Protein AF-A0A2D9DKB9-F1 (afdb_monomer_lite)

Radius of gyration: 15.21 Å; chains: 1; bounding box: 38×38×39 Å

Sequence (117 aa):
KASTMKSGIEYMTFLADWYTENSKNGIGFFQIGGGIAGDFPICVVPMLYQDLERTDTPFWSYFCQISDSTTSYGSYSGAVPNEKITWGKLDINTPKHIIESDATIVAPLIFAYLLDM

Secondary structure (DSSP, 8-state):
---SS--HHHHHHHHHHHHHHHGGG--EEEEES-THHHHHHHTHHHIIIIIS--TTPPPBSEEEEEE---S-SS-GGG--HHHHHHTTSB-TTS-EEEEES-HHHHHHHHHHHHTT-

Foldseek 3Di:
DDDPDDDLVRVLVVLLVVQVVPCPVAAADEEEEFDCSRVSSLCSQLCVCPVVVVVVRDAHQAEEYEYLDDPDDPDRRHDDVVVCCVSRNDPPPRHYYYHNDHCVPVVVVVCCVVVVD

pLDDT: mean 89.11, std 11.49, range [51.06, 97.94]

Structure (mmCIF, N/CA/C/O backbone):
data_AF-A0A2D9DKB9-F1
#
_entry.id   AF-A0A2D9DKB9-F1
#
loop_
_atom_site.group_PDB
_atom_site.id
_atom_site.type_symbol
_atom_site.label_atom_id
_atom_site.label_alt_id
_atom_site.label_comp_id
_atom_site.label_asym_id
_atom_site.label_entity_id
_atom_site.label_seq_id
_atom_site.pdbx_PDB_ins_code
_atom_site.Cartn_x
_atom_site.Cartn_y
_atom_site.Cartn_z
_atom_site.occupancy
_atom_site.B_iso_or_equiv
_atom_site.auth_seq_id
_atom_site.auth_comp_id
_atom_site.auth_asym_id
_atom_site.auth_atom_id
_atom_site.pdbx_PDB_model_num
ATOM 1 N N . LYS A 1 1 ? -19.494 23.524 -2.223 1.00 65.75 1 LYS A N 1
ATOM 2 C CA . LYS A 1 1 ? -19.376 23.796 -3.680 1.00 65.75 1 LYS A CA 1
ATOM 3 C C . LYS A 1 1 ? -19.115 22.452 -4.343 1.00 65.75 1 LYS A C 1
ATOM 5 O O . LYS A 1 1 ? -18.218 21.774 -3.869 1.00 65.75 1 LYS A O 1
ATOM 10 N N . ALA A 1 2 ? -19.910 22.024 -5.324 1.00 77.94 2 ALA A N 1
ATOM 11 C CA . ALA A 1 2 ? -19.635 20.758 -6.008 1.00 77.94 2 ALA A CA 1
ATOM 12 C C . ALA A 1 2 ? -18.273 20.850 -6.725 1.00 77.94 2 ALA A C 1
ATOM 14 O O . ALA A 1 2 ? -18.012 21.847 -7.402 1.00 77.94 2 ALA A O 1
ATOM 15 N N . SER A 1 3 ? -17.410 19.856 -6.518 1.00 86.31 3 SER A N 1
ATOM 16 C CA . SER A 1 3 ? -16.083 19.729 -7.133 1.00 86.31 3 SER A CA 1
ATOM 17 C C . SER A 1 3 ? -16.022 18.413 -7.901 1.00 86.31 3 SER A C 1
ATOM 19 O O . SER A 1 3 ? -16.585 17.415 -7.457 1.00 86.31 3 SER A O 1
ATOM 21 N N . THR A 1 4 ? -15.345 18.402 -9.048 1.00 92.06 4 THR A N 1
ATOM 22 C CA . THR A 1 4 ? -15.110 17.182 -9.836 1.00 92.06 4 THR A CA 1
ATOM 23 C C . THR A 1 4 ? -14.032 16.290 -9.227 1.00 92.06 4 THR A C 1
ATOM 25 O O . THR A 1 4 ? -14.003 15.097 -9.514 1.00 92.06 4 THR A O 1
ATOM 28 N N . MET A 1 5 ? -13.168 16.845 -8.369 1.00 90.19 5 MET A N 1
ATOM 29 C CA . MET A 1 5 ? -12.163 16.096 -7.615 1.00 90.19 5 MET A CA 1
ATOM 30 C C . MET A 1 5 ? -12.421 16.205 -6.116 1.00 90.19 5 MET A C 1
ATOM 32 O O . MET A 1 5 ? -12.712 17.296 -5.613 1.00 90.19 5 MET A O 1
ATOM 36 N N . LYS A 1 6 ? -12.278 15.076 -5.413 1.00 89.12 6 LYS A N 1
ATOM 37 C CA . LYS A 1 6 ? -12.282 15.042 -3.949 1.00 89.12 6 LYS A CA 1
ATOM 38 C C . LYS A 1 6 ? -11.101 15.856 -3.425 1.00 89.12 6 LYS A C 1
ATOM 40 O O . LYS A 1 6 ? -9.985 15.740 -3.930 1.00 89.12 6 LYS A O 1
ATOM 45 N N . SER A 1 7 ? -11.346 16.667 -2.408 1.00 92.69 7 SER A N 1
ATOM 46 C CA . SER A 1 7 ? -10.292 17.248 -1.581 1.00 92.69 7 SER A CA 1
ATOM 47 C C . SER A 1 7 ? -9.539 16.155 -0.815 1.00 92.69 7 SER A C 1
ATOM 49 O O . SER A 1 7 ? -10.021 15.030 -0.681 1.00 92.69 7 SER A O 1
ATOM 51 N N . GLY A 1 8 ? -8.367 16.490 -0.266 1.00 91.50 8 GLY A N 1
ATOM 52 C CA . GLY A 1 8 ? -7.582 15.539 0.527 1.00 91.50 8 GLY A CA 1
ATOM 53 C C . GLY A 1 8 ? -8.379 14.947 1.693 1.00 91.50 8 GLY A C 1
ATOM 54 O O . GLY A 1 8 ? -8.353 13.741 1.897 1.00 91.50 8 GLY A O 1
ATOM 55 N N . ILE A 1 9 ? -9.165 15.766 2.398 1.00 92.94 9 ILE A N 1
ATOM 56 C CA . ILE A 1 9 ? -10.000 15.297 3.515 1.00 92.94 9 ILE A CA 1
ATOM 57 C C . ILE A 1 9 ? -11.073 14.331 3.010 1.00 92.94 9 ILE A C 1
ATOM 59 O O . ILE A 1 9 ? -11.176 13.222 3.518 1.00 92.94 9 ILE A O 1
ATOM 63 N N . GLU A 1 10 ? -11.821 14.709 1.970 1.00 94.50 10 GLU A N 1
ATOM 64 C CA . GLU A 1 10 ? -12.861 13.842 1.396 1.00 94.50 10 GLU A CA 1
ATOM 65 C C . GLU A 1 10 ? -12.292 12.511 0.892 1.00 94.50 10 GLU A C 1
ATOM 67 O O . GLU A 1 10 ? -12.960 11.482 0.980 1.00 94.50 10 GLU A O 1
ATOM 72 N N . TYR A 1 11 ? -11.072 12.525 0.352 1.00 94.06 11 TYR A N 1
ATOM 73 C CA . TYR A 1 11 ? -10.405 11.317 -0.114 1.00 94.06 11 TYR A CA 1
ATOM 74 C C . TYR A 1 11 ? -9.916 10.444 1.046 1.00 94.06 11 TYR A C 1
ATOM 76 O O . TYR A 1 11 ? -10.134 9.237 1.017 1.00 94.06 11 TYR A O 1
ATOM 84 N N . MET A 1 12 ? -9.330 11.038 2.091 1.00 95.50 12 MET A N 1
ATOM 85 C CA . MET A 1 12 ? -8.899 10.306 3.286 1.00 95.50 12 MET A CA 1
ATOM 86 C C . MET A 1 12 ? -10.084 9.675 4.019 1.00 95.50 12 MET A C 1
ATOM 88 O O . MET A 1 12 ? -10.024 8.498 4.353 1.00 95.50 12 MET A O 1
ATOM 92 N N . THR A 1 13 ? -11.178 10.419 4.222 1.00 96.12 13 THR A N 1
ATOM 93 C CA . THR A 1 13 ? -12.401 9.880 4.836 1.00 96.12 13 THR A CA 1
ATOM 94 C C . THR A 1 13 ? -12.943 8.708 4.024 1.00 96.12 13 THR A C 1
ATOM 96 O O . THR A 1 13 ? -13.182 7.641 4.578 1.00 96.12 13 THR A O 1
ATOM 99 N N . PHE A 1 14 ? -13.038 8.864 2.700 1.00 96.31 14 PHE A N 1
ATOM 100 C CA . PHE A 1 14 ? -13.470 7.784 1.816 1.00 96.31 14 PHE A CA 1
ATOM 101 C C . PHE A 1 14 ? -12.590 6.530 1.941 1.00 96.31 14 PHE A C 1
ATOM 103 O O . PHE A 1 14 ? -13.112 5.423 2.045 1.00 96.31 14 PHE A O 1
ATOM 110 N N . LEU A 1 15 ? -11.265 6.691 1.936 1.00 96.88 15 LEU A N 1
ATOM 111 C CA . LEU A 1 15 ? -10.341 5.563 2.052 1.00 96.88 15 LEU A CA 1
ATOM 112 C C . LEU A 1 15 ? -10.403 4.900 3.433 1.00 96.88 15 LEU A C 1
ATOM 114 O O . LEU A 1 15 ? -10.301 3.680 3.514 1.00 96.88 15 LEU A O 1
ATOM 118 N N . ALA A 1 16 ? -10.577 5.680 4.500 1.00 97.44 16 ALA A N 1
ATOM 119 C CA . ALA A 1 16 ? -10.697 5.177 5.864 1.00 97.44 16 ALA A CA 1
ATOM 120 C C . ALA A 1 16 ? -11.957 4.323 6.054 1.00 97.44 16 ALA A C 1
ATOM 122 O O . ALA A 1 16 ? -11.876 3.223 6.611 1.00 97.44 16 ALA A O 1
ATOM 123 N N . ASP A 1 17 ? -13.095 4.793 5.541 1.00 97.81 17 ASP A N 1
ATOM 124 C CA . ASP A 1 17 ? -14.355 4.046 5.561 1.00 97.81 17 ASP A CA 1
ATOM 125 C C . ASP A 1 17 ? -14.226 2.768 4.723 1.00 97.81 17 ASP A C 1
ATOM 127 O O . ASP A 1 17 ? -14.456 1.664 5.224 1.00 97.81 17 ASP A O 1
ATOM 131 N N . TRP A 1 18 ? -13.731 2.895 3.486 1.00 97.69 18 TRP A N 1
ATOM 132 C CA . TRP A 1 18 ? -13.516 1.755 2.597 1.00 97.69 18 TRP A CA 1
ATOM 133 C C . TRP A 1 18 ? -12.594 0.703 3.225 1.00 97.69 18 TRP A C 1
ATOM 135 O O . TRP A 1 18 ? -12.905 -0.489 3.203 1.00 97.69 18 TRP A O 1
ATOM 145 N N . TYR A 1 19 ? -11.479 1.117 3.827 1.00 97.94 19 TYR A N 1
ATOM 146 C CA . TYR A 1 19 ? -10.547 0.186 4.455 1.00 97.94 19 TYR A CA 1
ATOM 147 C C . TYR A 1 19 ? -11.180 -0.528 5.655 1.00 97.94 19 TYR A C 1
ATOM 149 O O . TYR A 1 19 ? -11.061 -1.748 5.779 1.00 97.94 19 TYR A O 1
ATOM 157 N N . THR A 1 20 ? -11.903 0.203 6.508 1.00 96.88 20 THR A N 1
ATOM 158 C CA . THR A 1 20 ? -12.595 -0.363 7.680 1.00 96.88 20 THR A CA 1
ATOM 159 C C . THR A 1 20 ? -13.612 -1.434 7.267 1.00 96.88 20 THR A C 1
ATOM 161 O O . THR A 1 20 ? -13.712 -2.485 7.901 1.00 96.88 20 THR A O 1
ATOM 164 N N . GLU A 1 21 ? -14.339 -1.208 6.174 1.00 97.44 21 GLU A N 1
ATOM 165 C CA . GLU A 1 21 ? -15.371 -2.131 5.690 1.00 97.44 21 GLU A CA 1
ATOM 166 C C . GLU A 1 21 ? -14.801 -3.389 5.017 1.00 97.44 21 GLU A C 1
ATOM 168 O O . GLU A 1 21 ? -15.406 -4.461 5.102 1.00 97.44 21 GLU A O 1
ATOM 173 N N . ASN A 1 22 ? -13.637 -3.282 4.368 1.00 97.44 22 ASN A N 1
ATOM 174 C CA . ASN A 1 22 ? -13.123 -4.325 3.472 1.00 97.44 22 ASN A CA 1
ATOM 175 C C . ASN A 1 22 ? -11.930 -5.115 4.039 1.00 97.44 22 ASN A C 1
ATOM 177 O O . ASN A 1 22 ? -11.609 -6.190 3.533 1.00 97.44 22 ASN A O 1
ATOM 181 N N . SER A 1 23 ? -11.269 -4.629 5.091 1.00 96.50 23 SER A N 1
ATOM 182 C CA . SER A 1 23 ? -9.980 -5.176 5.549 1.00 96.50 23 SER A CA 1
ATOM 183 C C . SER A 1 23 ? -10.046 -6.472 6.364 1.00 96.50 23 SER A C 1
ATOM 185 O O . SER A 1 23 ? -9.004 -7.056 6.659 1.00 96.50 23 SER A O 1
ATOM 187 N N . LYS A 1 24 ? -11.243 -6.988 6.674 1.00 92.38 24 LYS A N 1
ATOM 188 C CA . LYS A 1 24 ? -11.425 -8.190 7.515 1.00 92.38 24 LYS A CA 1
ATOM 189 C C . LYS A 1 24 ? -10.699 -9.439 7.006 1.00 92.38 24 LYS A C 1
ATOM 191 O O . LYS A 1 24 ? -10.230 -10.230 7.815 1.00 92.38 24 LYS A O 1
ATOM 196 N N . ASN A 1 25 ? -10.606 -9.612 5.687 1.00 93.69 25 ASN A N 1
ATOM 197 C CA . ASN A 1 25 ? -9.915 -10.750 5.064 1.00 93.69 25 ASN A CA 1
ATOM 198 C C . ASN A 1 25 ? -8.474 -10.416 4.641 1.00 93.69 25 ASN A C 1
ATOM 200 O O . ASN A 1 25 ? -7.848 -11.188 3.918 1.00 93.69 25 ASN A O 1
ATOM 204 N N . GLY A 1 26 ? -7.959 -9.269 5.084 1.00 94.06 26 GLY A N 1
ATOM 205 C CA . GLY A 1 26 ? -6.689 -8.718 4.647 1.00 94.06 26 GLY A CA 1
ATOM 206 C C . GLY A 1 26 ? -6.780 -8.003 3.300 1.00 94.06 26 GLY A C 1
ATOM 207 O O . GLY A 1 26 ? -7.516 -8.402 2.398 1.00 94.06 26 GLY A O 1
ATOM 208 N N . ILE A 1 27 ? -6.016 -6.920 3.161 1.00 97.06 27 ILE A N 1
ATOM 209 C CA . ILE A 1 27 ? -5.890 -6.162 1.910 1.00 97.06 27 ILE A CA 1
ATOM 210 C C . ILE A 1 27 ? -4.409 -5.977 1.600 1.00 97.06 27 ILE A C 1
ATOM 212 O O . ILE A 1 27 ? -3.631 -5.548 2.454 1.00 97.06 27 ILE A O 1
ATOM 216 N N . GLY A 1 28 ? -4.030 -6.283 0.359 1.00 96.00 28 GLY A N 1
ATOM 217 C CA . GLY A 1 28 ? -2.702 -6.003 -0.170 1.00 96.00 28 GLY A CA 1
ATOM 218 C C . GLY A 1 28 ? -2.590 -4.601 -0.760 1.00 96.00 28 GLY A C 1
ATOM 219 O O . GLY A 1 28 ? -3.503 -4.124 -1.430 1.00 96.00 28 GLY A O 1
ATOM 220 N N . PHE A 1 29 ? -1.447 -3.958 -0.540 1.00 96.19 29 PHE A N 1
ATOM 221 C CA . PHE A 1 29 ? -1.108 -2.660 -1.105 1.00 96.19 29 PHE A CA 1
ATOM 222 C C . PHE A 1 29 ? -0.103 -2.838 -2.251 1.00 96.19 29 PHE A C 1
ATOM 224 O O . PHE A 1 29 ? 1.080 -3.099 -2.019 1.00 96.19 29 PHE A O 1
ATOM 231 N N . PHE A 1 30 ? -0.577 -2.724 -3.492 1.00 95.69 30 PHE A N 1
ATOM 232 C CA . PHE A 1 30 ? 0.252 -2.815 -4.696 1.00 95.69 30 PHE A CA 1
ATOM 233 C C . PHE A 1 30 ? 0.471 -1.419 -5.286 1.00 95.69 30 PHE A C 1
ATOM 235 O O . PHE A 1 30 ? -0.434 -0.818 -5.864 1.00 95.69 30 PHE A O 1
ATOM 242 N N . GLN A 1 31 ? 1.675 -0.891 -5.107 1.00 94.19 31 GLN A N 1
ATOM 243 C CA . GLN A 1 31 ? 2.061 0.460 -5.474 1.00 94.19 31 GLN A CA 1
ATOM 244 C C . GLN A 1 31 ? 2.826 0.472 -6.800 1.00 94.19 31 GLN A C 1
ATOM 246 O O . GLN A 1 31 ? 3.822 -0.230 -6.969 1.00 94.19 31 GLN A O 1
ATOM 251 N N . ILE A 1 32 ? 2.395 1.329 -7.722 1.00 94.50 32 ILE A N 1
ATOM 252 C CA . ILE A 1 32 ? 3.082 1.574 -8.991 1.00 94.50 32 ILE A CA 1
ATOM 253 C C . ILE A 1 32 ? 3.631 2.998 -8.956 1.00 94.50 32 ILE A C 1
ATOM 255 O O . ILE A 1 32 ? 2.868 3.962 -8.921 1.00 94.50 32 ILE A O 1
ATOM 259 N N . GLY A 1 33 ? 4.953 3.123 -8.938 1.00 90.12 33 GLY A N 1
ATOM 260 C CA . GLY A 1 33 ? 5.663 4.378 -8.730 1.00 90.12 33 GLY A CA 1
ATOM 261 C C . GLY A 1 33 ? 5.772 4.776 -7.255 1.00 90.12 33 GLY A C 1
ATOM 262 O O . GLY A 1 33 ? 5.704 3.953 -6.339 1.00 90.12 33 GLY A O 1
ATOM 263 N N . GLY A 1 34 ? 5.966 6.073 -7.022 1.00 85.69 34 GLY A N 1
ATOM 264 C CA . GLY A 1 34 ? 6.150 6.684 -5.705 1.00 85.69 34 GLY A CA 1
ATOM 265 C C . GLY A 1 34 ? 5.188 7.842 -5.435 1.00 85.69 34 GLY A C 1
ATOM 266 O O . GLY A 1 34 ? 4.121 7.964 -6.038 1.00 85.69 34 GLY A O 1
ATOM 267 N N . GLY A 1 35 ? 5.606 8.729 -4.536 1.00 87.94 35 GLY A N 1
ATOM 268 C CA . GLY A 1 35 ? 4.925 9.984 -4.239 1.00 87.94 35 GLY A CA 1
ATOM 269 C C . GLY A 1 35 ? 3.554 9.831 -3.579 1.00 87.94 35 GLY A C 1
ATOM 270 O O . GLY A 1 35 ? 3.212 8.804 -2.990 1.00 87.94 35 GLY A O 1
ATOM 271 N N . ILE A 1 36 ? 2.745 10.888 -3.704 1.00 90.12 36 ILE A N 1
ATOM 272 C CA . ILE A 1 36 ? 1.463 11.024 -2.998 1.00 90.12 36 ILE A CA 1
ATOM 273 C C . ILE A 1 36 ? 0.476 9.894 -3.321 1.00 90.12 36 ILE A C 1
ATOM 275 O O . ILE A 1 36 ? -0.349 9.546 -2.483 1.00 90.12 36 ILE A O 1
ATOM 279 N N . ALA A 1 37 ? 0.582 9.288 -4.508 1.00 89.06 37 ALA A N 1
ATOM 280 C CA . ALA A 1 37 ? -0.275 8.184 -4.927 1.00 89.06 37 ALA A CA 1
ATOM 281 C C . ALA A 1 37 ? -0.071 6.916 -4.078 1.00 89.06 37 ALA A C 1
ATOM 283 O O . ALA A 1 37 ? -1.027 6.175 -3.871 1.00 89.06 37 ALA A O 1
ATOM 284 N N . GLY A 1 38 ? 1.143 6.683 -3.567 1.00 89.81 38 GLY A N 1
ATOM 285 C CA . GLY A 1 38 ? 1.435 5.598 -2.629 1.00 89.81 38 GLY A CA 1
ATOM 286 C C . GLY A 1 38 ? 1.332 6.039 -1.171 1.00 89.81 38 GLY A C 1
ATOM 287 O O . GLY A 1 38 ? 0.675 5.383 -0.363 1.00 89.81 38 GLY A O 1
ATOM 288 N N . ASP A 1 39 ? 1.943 7.178 -0.840 1.00 88.69 39 ASP A N 1
ATOM 289 C CA . ASP A 1 39 ? 2.090 7.620 0.550 1.00 88.69 39 ASP A CA 1
ATOM 290 C C . ASP A 1 39 ? 0.771 8.032 1.198 1.00 88.69 39 ASP A C 1
ATOM 292 O O . ASP A 1 39 ? 0.546 7.744 2.372 1.00 88.69 39 ASP A O 1
ATOM 296 N N . PHE A 1 40 ? -0.115 8.691 0.453 1.00 93.19 40 PHE A N 1
ATOM 297 C CA . PHE A 1 40 ? -1.382 9.154 1.004 1.00 93.19 40 PHE A CA 1
ATOM 298 C C . PHE A 1 40 ? -2.297 7.992 1.426 1.00 93.19 40 PHE A C 1
ATOM 300 O O . PHE A 1 40 ? -2.680 7.943 2.596 1.00 93.19 40 PHE A O 1
ATOM 307 N N . PRO A 1 41 ? -2.627 7.025 0.546 1.00 94.56 41 PRO A N 1
ATOM 308 C CA . PRO A 1 41 ? -3.517 5.931 0.925 1.00 94.56 41 PRO A CA 1
ATOM 309 C C . PRO A 1 41 ? -2.894 4.935 1.911 1.00 94.56 41 PRO A C 1
ATOM 311 O O . PRO A 1 41 ? -3.612 4.424 2.767 1.00 94.56 41 PRO A O 1
ATOM 314 N N . ILE A 1 42 ? -1.581 4.669 1.870 1.00 94.75 42 ILE A N 1
ATOM 315 C CA . ILE A 1 42 ? -0.980 3.709 2.817 1.00 94.75 42 ILE A CA 1
ATOM 316 C C . ILE A 1 42 ? -1.033 4.215 4.269 1.00 94.75 42 ILE A C 1
ATOM 318 O O . ILE A 1 42 ? -1.062 3.409 5.200 1.00 94.75 42 ILE A O 1
ATOM 322 N N . CYS A 1 43 ? -1.088 5.538 4.467 1.00 95.38 43 CYS A N 1
ATOM 323 C CA . CYS A 1 43 ? -1.213 6.180 5.777 1.00 95.38 43 CYS A CA 1
ATOM 324 C C . CYS A 1 43 ? -2.613 6.065 6.409 1.00 95.38 43 CYS A C 1
ATOM 326 O O . CYS A 1 43 ? -2.773 6.442 7.566 1.00 95.38 43 CYS A O 1
ATOM 328 N N . VAL A 1 44 ? -3.605 5.500 5.712 1.00 96.56 44 VAL A N 1
ATOM 329 C CA . VAL A 1 44 ? -4.942 5.241 6.279 1.00 96.56 44 VAL A CA 1
ATOM 330 C C . VAL A 1 44 ? -4.864 4.347 7.517 1.00 96.56 44 VAL A C 1
ATOM 332 O O . VAL A 1 44 ? -5.490 4.643 8.528 1.00 96.56 44 VAL A O 1
ATOM 335 N N . VAL A 1 45 ? -4.060 3.282 7.457 1.00 96.69 45 VAL A N 1
ATOM 336 C CA . VAL A 1 45 ? -3.889 2.329 8.564 1.00 96.69 45 VAL A CA 1
ATOM 337 C C . VAL A 1 45 ? -3.291 2.983 9.812 1.00 96.69 45 VAL A C 1
ATOM 339 O O . VAL A 1 45 ? -3.929 2.901 10.859 1.00 96.69 45 VAL A O 1
ATOM 342 N N . PRO A 1 46 ? -2.120 3.653 9.761 1.00 95.75 46 PRO A N 1
ATOM 343 C CA . PRO A 1 46 ? -1.579 4.293 10.955 1.00 95.75 46 PRO A CA 1
ATOM 344 C C . PRO A 1 46 ? -2.465 5.426 11.472 1.00 95.75 46 PRO A C 1
ATOM 346 O O . PRO A 1 46 ? -2.566 5.579 12.681 1.00 95.75 46 PRO A O 1
ATOM 349 N N . MET A 1 47 ? -3.173 6.152 10.603 1.00 96.56 47 MET A N 1
ATOM 350 C CA . MET A 1 47 ? -4.143 7.154 11.049 1.00 96.56 47 MET A CA 1
ATOM 351 C C . MET A 1 47 ? -5.307 6.515 11.825 1.00 96.56 47 MET A C 1
ATOM 353 O O . MET A 1 47 ? -5.648 6.965 12.914 1.00 96.56 47 MET A O 1
ATOM 357 N N . LEU A 1 48 ? -5.882 5.416 11.327 1.00 97.06 48 LEU A N 1
ATOM 358 C CA . LEU A 1 48 ? -6.935 4.685 12.041 1.00 97.06 48 LEU A CA 1
ATOM 359 C C . LEU A 1 48 ? -6.427 4.094 13.367 1.00 97.06 48 LEU A C 1
ATOM 361 O O . LEU A 1 48 ? -7.078 4.245 14.399 1.00 97.06 48 LEU A O 1
ATOM 365 N N . TYR A 1 49 ? -5.271 3.431 13.340 1.00 96.38 49 TYR A N 1
ATOM 366 C CA . TYR A 1 49 ? -4.740 2.687 14.481 1.00 96.38 49 TYR A CA 1
ATOM 367 C C . TYR A 1 49 ? -4.134 3.595 15.562 1.00 96.38 49 TYR A C 1
ATOM 369 O O . TYR A 1 49 ? -4.409 3.398 16.743 1.00 96.38 49 TYR A O 1
ATOM 377 N N . GLN A 1 50 ? -3.288 4.556 15.177 1.00 94.69 50 GLN A N 1
ATOM 378 C CA . GLN A 1 50 ? -2.508 5.393 16.100 1.00 94.69 50 GLN A CA 1
ATOM 379 C C . GLN A 1 50 ? -3.223 6.707 16.414 1.00 94.69 50 GLN A C 1
ATOM 381 O O . GLN A 1 50 ? -3.364 7.039 17.585 1.00 94.69 50 GLN A O 1
ATOM 386 N N . ASP A 1 51 ? -3.696 7.433 15.394 1.00 95.25 51 ASP A N 1
ATOM 387 C CA . ASP A 1 51 ? -4.284 8.766 15.602 1.00 95.25 51 ASP A CA 1
ATOM 388 C C . ASP A 1 51 ? -5.733 8.687 16.109 1.00 95.25 51 ASP A C 1
ATOM 390 O O . ASP A 1 51 ? -6.149 9.494 16.939 1.00 95.25 51 ASP A O 1
ATOM 394 N N . LEU A 1 52 ? -6.513 7.722 15.607 1.00 96.56 52 LEU A N 1
ATOM 395 C CA . LEU A 1 52 ? -7.909 7.494 16.006 1.00 96.56 52 LEU A CA 1
ATOM 396 C C . LEU A 1 52 ? -8.081 6.356 17.022 1.00 96.56 52 LEU A C 1
ATOM 398 O O . LEU A 1 52 ? -9.217 6.013 17.352 1.00 96.56 52 LEU A O 1
ATOM 402 N N . GLU A 1 53 ? -6.976 5.771 17.492 1.00 96.69 53 GLU A N 1
ATOM 403 C CA . GLU A 1 53 ? -6.933 4.718 18.519 1.00 96.69 53 GLU A CA 1
ATOM 404 C C . GLU A 1 53 ? -7.807 3.481 18.211 1.00 96.69 53 GLU A C 1
ATOM 406 O O . GLU A 1 53 ? -8.181 2.718 19.109 1.00 96.69 53 GLU A O 1
ATOM 411 N N . ARG A 1 54 ? -8.119 3.222 16.932 1.00 96.25 54 ARG A N 1
ATOM 412 C CA . ARG A 1 54 ? -8.837 2.014 16.490 1.00 96.25 54 ARG A CA 1
ATOM 413 C C . ARG A 1 54 ? -7.871 0.839 16.401 1.00 96.25 54 ARG A C 1
ATOM 415 O O . ARG A 1 54 ? -7.486 0.402 15.318 1.00 96.25 54 ARG A O 1
ATOM 422 N N . THR A 1 55 ? -7.437 0.366 17.562 1.00 94.81 55 THR A N 1
ATOM 423 C CA . THR A 1 55 ? -6.388 -0.661 17.717 1.00 94.81 55 THR A CA 1
ATOM 424 C C . THR A 1 55 ? -6.752 -2.047 17.168 1.00 94.81 55 THR A C 1
ATOM 426 O O . THR A 1 55 ? -5.885 -2.908 17.050 1.00 94.81 55 THR A O 1
ATOM 429 N N . ASP A 1 56 ? -8.007 -2.268 16.786 1.00 94.19 56 ASP A N 1
ATOM 430 C CA . ASP A 1 56 ? -8.478 -3.445 16.052 1.00 94.19 56 ASP A CA 1
ATOM 431 C C . ASP A 1 56 ? -8.295 -3.328 14.527 1.00 94.19 56 ASP A C 1
ATOM 433 O O . ASP A 1 56 ? -8.550 -4.292 13.802 1.00 94.19 56 ASP A O 1
ATOM 437 N N . THR A 1 57 ? -7.831 -2.175 14.030 1.00 96.06 57 THR A N 1
ATOM 438 C CA . THR A 1 57 ? -7.551 -1.958 12.605 1.00 96.06 57 THR A CA 1
ATOM 439 C C . THR A 1 57 ? -6.430 -2.893 12.142 1.00 96.06 57 THR A C 1
ATOM 441 O O . THR A 1 57 ? -5.305 -2.784 12.638 1.00 96.06 57 THR A O 1
ATOM 444 N N . PRO A 1 58 ? -6.682 -3.786 11.170 1.00 95.56 58 PRO A N 1
ATOM 445 C CA . PRO A 1 58 ? -5.647 -4.663 10.643 1.00 95.56 58 PRO A CA 1
ATOM 446 C C . PRO A 1 58 ? -4.602 -3.866 9.852 1.00 95.56 58 PRO A C 1
ATOM 448 O O . PRO A 1 58 ? -4.921 -2.890 9.174 1.00 95.56 58 PRO A O 1
ATOM 451 N N . PHE A 1 59 ? -3.344 -4.305 9.904 1.00 95.88 59 PHE A N 1
ATOM 452 C CA . PHE A 1 59 ? -2.300 -3.778 9.024 1.00 95.88 59 PHE A CA 1
ATOM 453 C C . PHE A 1 59 ? -2.480 -4.276 7.585 1.00 95.88 59 PHE A C 1
ATOM 455 O O . PHE A 1 59 ? -3.110 -5.311 7.338 1.00 95.88 59 PHE A O 1
ATOM 462 N N . TRP A 1 60 ? -1.881 -3.567 6.619 1.00 96.44 60 TRP A N 1
ATOM 463 C CA . TRP A 1 60 ? -1.841 -4.038 5.233 1.00 96.44 60 TRP A CA 1
ATOM 464 C C . TRP A 1 60 ? -1.200 -5.427 5.187 1.00 96.44 60 TRP A C 1
ATOM 466 O O . TRP A 1 60 ? -0.117 -5.640 5.724 1.00 96.44 60 TRP A O 1
ATOM 476 N N . SER A 1 61 ? -1.882 -6.378 4.553 1.00 96.69 61 SER A N 1
ATOM 477 C CA . SER A 1 61 ? -1.536 -7.805 4.620 1.00 96.69 61 SER A CA 1
ATOM 478 C C . SER A 1 61 ? -0.523 -8.233 3.558 1.00 96.69 61 SER A C 1
ATOM 480 O O . SER A 1 61 ? -0.030 -9.357 3.582 1.00 96.69 61 SER A O 1
ATOM 482 N N . TYR A 1 62 ? -0.208 -7.339 2.624 1.00 96.44 62 TYR A N 1
ATOM 483 C CA . TYR A 1 62 ? 0.801 -7.510 1.586 1.00 96.44 62 TYR A CA 1
ATOM 484 C C . TYR A 1 62 ? 1.282 -6.134 1.126 1.00 96.44 62 TYR A C 1
ATOM 486 O O . TYR A 1 62 ? 0.487 -5.193 1.073 1.00 96.44 62 TYR A O 1
ATOM 494 N N . PHE A 1 63 ? 2.553 -6.018 0.751 1.00 95.62 63 PHE A N 1
ATOM 495 C CA . PHE A 1 63 ? 3.091 -4.819 0.116 1.00 95.62 63 PHE A CA 1
ATOM 496 C C . PHE A 1 63 ? 3.939 -5.173 -1.106 1.00 95.62 63 PHE A C 1
ATOM 498 O O . PHE A 1 63 ? 4.839 -6.008 -1.037 1.00 95.62 63 PHE A O 1
ATOM 505 N N . CYS A 1 64 ? 3.708 -4.494 -2.220 1.00 94.62 64 CYS A N 1
ATOM 506 C CA . CYS A 1 64 ? 4.638 -4.498 -3.340 1.00 94.62 64 CYS A CA 1
ATOM 507 C C . CYS A 1 64 ? 4.743 -3.104 -3.923 1.00 94.62 64 CYS A C 1
ATOM 509 O O . CYS A 1 64 ? 3.728 -2.430 -4.076 1.00 94.62 64 CYS A O 1
ATOM 511 N N . GLN A 1 65 ? 5.954 -2.689 -4.270 1.00 93.69 65 GLN A N 1
ATOM 512 C CA . GLN A 1 65 ? 6.196 -1.424 -4.942 1.00 93.69 65 GLN A CA 1
ATOM 513 C C . GLN A 1 65 ? 7.048 -1.639 -6.183 1.00 93.69 65 GLN A C 1
ATOM 515 O O . GLN A 1 65 ? 8.120 -2.229 -6.095 1.00 93.69 65 GLN A O 1
ATOM 520 N N . ILE A 1 66 ? 6.593 -1.114 -7.316 1.00 94.19 66 ILE A N 1
ATOM 521 C CA . ILE A 1 66 ? 7.433 -0.918 -8.499 1.00 94.19 66 ILE A CA 1
ATOM 522 C C . ILE A 1 66 ? 7.911 0.530 -8.475 1.00 94.19 66 ILE A C 1
ATOM 524 O O . ILE A 1 66 ? 7.079 1.434 -8.467 1.00 94.19 66 ILE A O 1
ATOM 528 N N . SER A 1 67 ? 9.216 0.766 -8.432 1.00 89.25 67 SER A N 1
ATOM 529 C CA . SER A 1 67 ? 9.784 2.118 -8.447 1.00 89.25 67 SER A CA 1
ATOM 530 C C . SER A 1 67 ? 11.171 2.094 -9.072 1.00 89.25 67 SER A C 1
ATOM 532 O O . SER A 1 67 ? 11.901 1.131 -8.890 1.00 89.25 67 SER A O 1
ATOM 534 N N . ASP A 1 68 ? 11.568 3.154 -9.762 1.00 85.38 68 ASP A N 1
ATOM 535 C CA . ASP A 1 68 ? 12.938 3.362 -10.244 1.00 85.38 68 ASP A CA 1
ATOM 536 C C . ASP A 1 68 ? 13.808 4.126 -9.224 1.00 85.38 68 ASP A C 1
ATOM 538 O O . ASP A 1 68 ? 15.007 4.324 -9.426 1.00 85.38 68 ASP A O 1
ATOM 542 N N . SER A 1 69 ? 13.213 4.560 -8.108 1.00 72.62 69 SER A N 1
ATOM 543 C CA . SER A 1 69 ? 13.906 5.304 -7.063 1.00 72.62 69 SER A CA 1
ATOM 544 C C . SER A 1 69 ? 14.827 4.402 -6.246 1.00 72.62 69 SER A C 1
ATOM 546 O O . SER A 1 69 ? 14.361 3.468 -5.592 1.00 72.62 69 SER A O 1
ATOM 548 N N . THR A 1 70 ? 16.106 4.753 -6.168 1.00 65.62 70 THR A N 1
ATOM 549 C CA . THR A 1 70 ? 17.020 4.147 -5.198 1.00 65.62 70 THR A CA 1
ATOM 550 C C . THR A 1 70 ? 16.777 4.712 -3.800 1.00 65.62 70 THR A C 1
ATOM 552 O O . THR A 1 70 ? 16.397 5.877 -3.626 1.00 65.62 70 THR A O 1
ATOM 555 N N . THR A 1 71 ? 17.026 3.887 -2.780 1.00 62.66 71 THR A N 1
ATOM 556 C CA . THR A 1 71 ? 17.065 4.330 -1.381 1.00 62.66 71 THR A CA 1
ATOM 557 C C . THR A 1 71 ? 18.161 5.395 -1.228 1.00 62.66 71 THR A C 1
ATOM 559 O O . THR A 1 71 ? 19.341 5.074 -1.105 1.00 62.66 71 THR A O 1
ATOM 562 N N . SER A 1 72 ? 17.799 6.674 -1.303 1.00 57.72 72 SER A N 1
ATOM 563 C CA . SER A 1 72 ? 18.718 7.805 -1.110 1.00 57.72 72 SER A CA 1
ATOM 564 C C . SER A 1 72 ? 18.371 8.562 0.180 1.00 57.72 72 SER A C 1
ATOM 566 O O . SER A 1 72 ? 17.857 7.950 1.111 1.00 57.72 72 SER A O 1
ATOM 568 N N . TYR A 1 73 ? 18.682 9.861 0.269 1.00 51.06 73 TYR A N 1
ATOM 569 C CA . TYR A 1 73 ? 18.652 10.741 1.453 1.00 51.06 73 TYR A CA 1
ATOM 570 C C . TYR A 1 73 ? 17.284 10.890 2.178 1.00 51.06 73 TYR A C 1
ATOM 572 O O . TYR A 1 73 ? 16.795 12.003 2.350 1.00 51.06 73 TYR A O 1
ATOM 580 N N . GLY A 1 74 ? 16.646 9.803 2.619 1.00 59.19 74 GLY A N 1
ATOM 581 C CA . GLY A 1 74 ? 15.381 9.839 3.366 1.00 59.19 74 GLY A CA 1
ATOM 582 C C . GLY A 1 74 ? 14.147 10.154 2.512 1.00 59.19 74 GLY A C 1
ATOM 583 O O . GLY A 1 74 ? 13.202 10.771 2.996 1.00 59.19 74 GLY A O 1
ATOM 584 N N . SER A 1 75 ? 14.148 9.775 1.229 1.00 57.62 75 SER A N 1
ATOM 585 C CA . SER A 1 75 ? 12.969 9.934 0.368 1.00 57.62 75 SER A CA 1
ATOM 586 C C . SER A 1 75 ? 11.871 8.939 0.746 1.00 57.62 75 SER A C 1
ATOM 588 O O . SER A 1 75 ? 12.103 7.732 0.719 1.00 57.62 75 SER A O 1
ATOM 590 N N . TYR A 1 76 ? 10.648 9.432 0.976 1.00 61.62 76 TYR A N 1
ATOM 591 C CA . TYR A 1 76 ? 9.461 8.592 1.195 1.00 61.62 76 TYR A CA 1
ATOM 592 C C . TYR A 1 76 ? 9.201 7.610 0.038 1.00 61.62 76 TYR A C 1
ATOM 594 O O . TYR A 1 76 ? 8.762 6.482 0.257 1.00 61.62 76 TYR A O 1
ATOM 602 N N . SER A 1 77 ? 9.531 8.008 -1.198 1.00 57.94 77 SER A N 1
ATOM 603 C CA . SER A 1 77 ? 9.289 7.192 -2.399 1.00 57.94 77 SER A CA 1
ATOM 604 C C . SER A 1 77 ? 10.220 5.983 -2.516 1.00 57.94 77 SER A C 1
ATOM 606 O O . SER A 1 77 ? 9.841 5.007 -3.157 1.00 57.94 77 SER A O 1
ATOM 608 N N . GLY A 1 78 ? 11.389 6.034 -1.868 1.00 56.88 78 GLY A N 1
ATOM 609 C CA . GLY A 1 78 ? 12.361 4.938 -1.796 1.00 56.88 78 GLY A CA 1
ATOM 610 C C . GLY A 1 78 ? 12.526 4.365 -0.387 1.00 56.88 78 GLY A C 1
ATOM 611 O O . GLY A 1 78 ? 13.519 3.694 -0.127 1.00 56.88 78 GLY A O 1
ATOM 612 N N . ALA A 1 79 ? 11.608 4.664 0.540 1.00 61.97 79 ALA A N 1
ATOM 613 C CA . ALA A 1 79 ? 11.688 4.203 1.922 1.00 61.97 79 ALA A CA 1
ATOM 614 C C . ALA A 1 79 ? 11.696 2.669 1.990 1.00 61.97 79 ALA A C 1
ATOM 616 O O . ALA A 1 79 ? 10.762 2.005 1.521 1.00 61.97 79 ALA A O 1
ATOM 617 N N . VAL A 1 80 ? 12.742 2.109 2.607 1.00 68.00 80 VAL A N 1
ATOM 618 C CA . VAL A 1 80 ? 12.891 0.658 2.763 1.00 68.00 80 VAL A CA 1
ATOM 619 C C . VAL A 1 80 ? 11.702 0.063 3.521 1.00 68.00 80 VAL A C 1
ATOM 621 O O . VAL A 1 80 ? 11.120 0.720 4.389 1.00 68.00 80 VAL A O 1
ATOM 624 N N . PRO A 1 81 ? 11.353 -1.215 3.288 1.00 67.31 81 PRO A N 1
ATOM 625 C CA . PRO A 1 81 ? 10.166 -1.807 3.898 1.00 67.31 81 PRO A CA 1
ATOM 626 C C . PRO A 1 81 ? 10.182 -1.808 5.437 1.00 67.31 81 PRO A C 1
ATOM 628 O O . PRO A 1 81 ? 9.123 -1.779 6.058 1.00 67.31 81 PRO A O 1
ATOM 631 N N . ASN A 1 82 ? 11.367 -1.783 6.060 1.00 72.56 82 ASN A N 1
ATOM 632 C CA . ASN A 1 82 ? 11.514 -1.670 7.514 1.00 72.56 82 ASN A CA 1
ATOM 633 C C . ASN A 1 82 ? 10.952 -0.358 8.075 1.00 72.56 82 ASN A C 1
ATOM 635 O O . ASN A 1 82 ? 10.363 -0.369 9.152 1.00 72.56 82 ASN A O 1
ATOM 639 N N . GLU A 1 83 ? 11.063 0.750 7.340 1.00 71.31 83 GLU A N 1
ATOM 640 C CA . GLU A 1 83 ? 10.486 2.031 7.758 1.00 71.31 83 GLU A CA 1
ATOM 641 C C . GLU A 1 83 ? 8.949 1.954 7.786 1.00 71.31 83 GLU A C 1
ATOM 643 O O . GLU A 1 83 ? 8.289 2.481 8.679 1.00 71.31 83 GLU A O 1
ATOM 648 N N . LYS A 1 84 ? 8.344 1.203 6.860 1.00 75.31 84 LYS A N 1
ATOM 649 C CA . LYS A 1 84 ? 6.885 1.005 6.831 1.00 75.31 84 LYS A CA 1
ATOM 650 C C . LYS A 1 84 ? 6.384 0.188 8.031 1.00 75.31 84 LYS A C 1
ATOM 652 O O . LYS A 1 84 ? 5.256 0.403 8.469 1.00 75.31 84 LYS A O 1
ATOM 657 N N . ILE A 1 85 ? 7.219 -0.685 8.598 1.00 79.19 85 ILE A N 1
ATOM 658 C CA . ILE A 1 85 ? 6.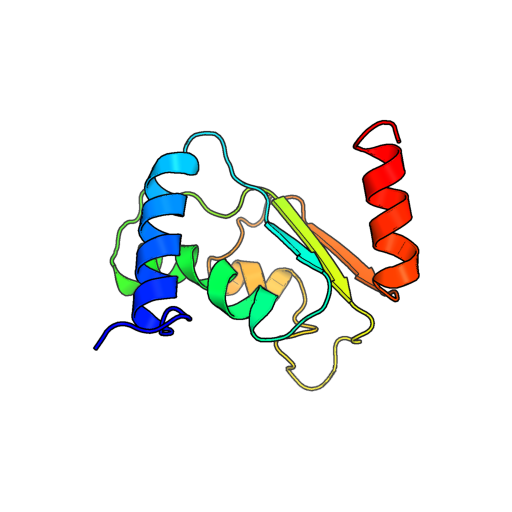904 -1.407 9.840 1.00 79.19 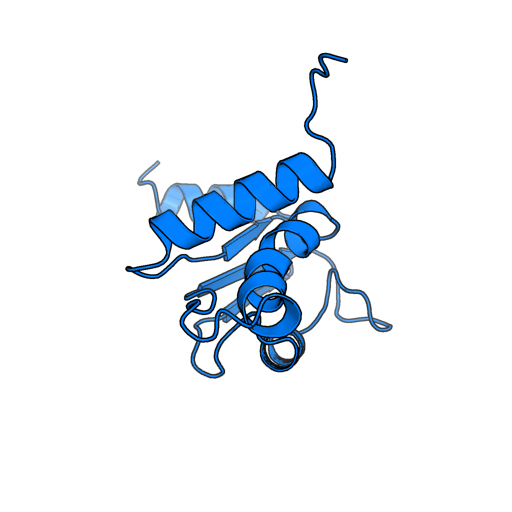85 ILE A CA 1
ATOM 659 C C . ILE A 1 85 ? 6.948 -0.456 11.039 1.00 79.19 85 ILE A C 1
ATOM 661 O O . ILE A 1 85 ? 6.017 -0.447 11.839 1.00 79.19 85 ILE A O 1
ATOM 665 N N . THR A 1 86 ? 7.976 0.394 11.150 1.00 83.00 86 THR A N 1
ATOM 666 C CA . THR A 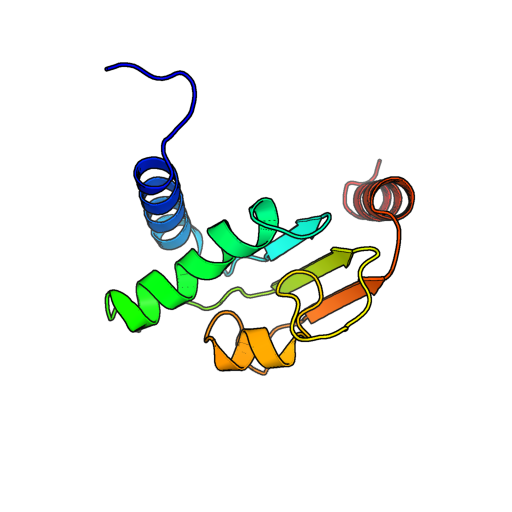1 86 ? 8.094 1.321 12.292 1.00 83.00 86 THR A CA 1
ATOM 667 C C . THR A 1 86 ? 6.948 2.325 12.359 1.00 83.00 86 THR A C 1
ATOM 669 O O . THR A 1 86 ? 6.540 2.713 13.447 1.00 83.00 86 THR A O 1
ATOM 672 N N . TRP A 1 87 ? 6.386 2.703 11.208 1.00 86.19 87 TRP A N 1
ATOM 673 C CA . TRP A 1 87 ? 5.205 3.564 11.135 1.00 86.19 87 TRP A CA 1
ATOM 674 C C . TRP A 1 87 ? 3.877 2.826 11.347 1.00 86.19 87 TRP A C 1
ATOM 676 O O . TRP A 1 87 ? 2.834 3.455 11.223 1.00 86.19 87 TRP A O 1
ATOM 686 N N . GLY A 1 88 ? 3.869 1.518 11.624 1.00 87.31 88 GLY A N 1
ATOM 687 C CA . GLY A 1 88 ? 2.633 0.746 11.801 1.00 87.31 88 GLY A CA 1
ATOM 688 C C . GLY A 1 88 ? 1.798 0.618 10.524 1.00 87.31 88 GLY A C 1
ATOM 689 O O . GLY A 1 88 ? 0.582 0.474 10.593 1.00 87.31 88 GLY A O 1
ATOM 690 N N . LYS A 1 89 ? 2.432 0.707 9.345 1.00 90.88 89 LYS A N 1
ATOM 691 C CA . LYS A 1 89 ? 1.765 0.448 8.056 1.00 90.88 89 LYS A CA 1
ATOM 692 C C . LYS A 1 89 ? 1.715 -1.057 7.770 1.00 90.88 89 LYS A C 1
ATOM 694 O O . LYS A 1 89 ? 0.739 -1.543 7.211 1.00 90.88 89 LYS A O 1
ATOM 699 N N . LEU A 1 90 ? 2.770 -1.785 8.134 1.00 92.69 90 LEU A N 1
ATOM 700 C CA . LEU A 1 90 ? 2.932 -3.221 7.887 1.00 92.69 90 LEU A CA 1
ATOM 701 C C . LEU A 1 90 ? 3.293 -3.948 9.185 1.00 92.69 90 LEU A C 1
ATOM 703 O O . LEU A 1 90 ? 4.065 -3.423 9.985 1.00 92.69 90 LEU A O 1
ATOM 707 N N . ASP A 1 91 ? 2.826 -5.186 9.342 1.00 92.12 91 ASP A N 1
ATOM 708 C CA . ASP A 1 91 ? 3.371 -6.107 10.349 1.00 92.12 91 ASP A CA 1
ATOM 709 C C . ASP A 1 91 ? 4.784 -6.574 9.958 1.00 92.12 91 ASP A C 1
ATOM 711 O O . ASP A 1 91 ? 5.107 -6.670 8.765 1.00 92.12 91 ASP A O 1
ATOM 715 N N . ILE A 1 92 ? 5.605 -6.956 10.942 1.00 91.00 92 ILE A N 1
ATOM 716 C CA . ILE A 1 92 ? 6.943 -7.527 10.719 1.00 91.00 92 ILE A CA 1
ATOM 717 C C . ILE A 1 92 ? 6.920 -8.731 9.764 1.00 91.00 92 ILE A C 1
ATOM 719 O O . ILE A 1 92 ? 7.801 -8.852 8.902 1.00 91.00 92 ILE A O 1
ATOM 723 N N . ASN A 1 93 ? 5.874 -9.555 9.845 1.00 93.06 93 ASN A N 1
ATOM 724 C CA . ASN A 1 93 ? 5.703 -10.764 9.041 1.00 93.06 93 ASN A CA 1
ATOM 725 C C . ASN A 1 93 ? 4.998 -10.517 7.701 1.00 93.06 93 ASN A C 1
ATOM 727 O O . ASN A 1 93 ? 4.861 -11.447 6.908 1.00 93.06 93 ASN A O 1
ATOM 731 N N . THR A 1 94 ? 4.570 -9.283 7.419 1.00 94.75 94 THR A N 1
ATOM 732 C CA . THR A 1 94 ? 3.887 -8.954 6.161 1.00 94.75 94 THR A CA 1
ATOM 733 C C . THR A 1 94 ? 4.802 -9.249 4.966 1.00 94.75 94 THR A C 1
ATOM 735 O O . THR A 1 94 ? 5.934 -8.732 4.935 1.00 94.75 94 THR A O 1
ATOM 738 N N . PRO A 1 95 ? 4.346 -10.039 3.970 1.00 95.44 95 PRO A N 1
ATOM 739 C CA . PRO A 1 95 ? 5.063 -10.219 2.714 1.00 95.44 95 PRO A CA 1
ATOM 740 C C . PRO A 1 95 ? 5.224 -8.873 2.009 1.00 95.44 95 PRO A C 1
ATOM 742 O O . PRO A 1 95 ? 4.250 -8.151 1.787 1.00 95.44 95 PRO A O 1
ATOM 745 N N . LYS A 1 96 ? 6.470 -8.515 1.701 1.00 93.19 96 LYS A N 1
ATOM 746 C CA . LYS A 1 96 ? 6.831 -7.192 1.191 1.00 93.19 96 LYS A CA 1
ATOM 747 C C . LYS A 1 96 ? 7.908 -7.292 0.122 1.00 93.19 96 LYS A C 1
ATOM 749 O O . LYS A 1 96 ? 8.951 -7.900 0.357 1.00 93.19 96 LYS A O 1
ATOM 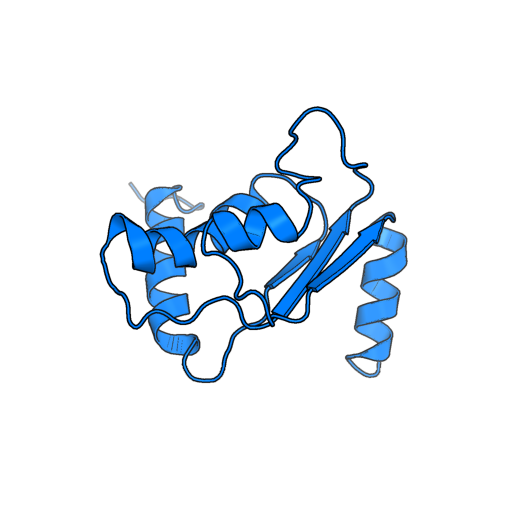754 N N . HIS A 1 97 ? 7.653 -6.680 -1.028 1.00 92.69 97 HIS A N 1
ATOM 755 C CA . HIS A 1 97 ? 8.529 -6.730 -2.196 1.00 92.69 97 HIS A CA 1
ATOM 756 C C . HIS A 1 97 ? 8.757 -5.330 -2.768 1.00 92.69 97 HIS A C 1
ATOM 758 O O . HIS A 1 97 ? 7.851 -4.499 -2.790 1.00 92.69 97 HIS A O 1
ATOM 764 N N . ILE A 1 98 ? 9.972 -5.071 -3.239 1.00 90.56 98 ILE A N 1
ATOM 765 C CA . ILE A 1 98 ? 10.300 -3.874 -4.013 1.00 90.56 98 ILE A CA 1
ATOM 766 C C . ILE A 1 98 ? 10.909 -4.345 -5.326 1.00 90.56 98 ILE A C 1
ATOM 768 O O . ILE A 1 98 ? 11.801 -5.193 -5.333 1.00 90.56 98 ILE A O 1
ATOM 772 N N . ILE A 1 99 ? 10.393 -3.811 -6.423 1.00 92.56 99 ILE A N 1
ATOM 773 C CA . ILE A 1 99 ? 10.873 -4.039 -7.774 1.00 92.56 99 ILE A CA 1
ATOM 774 C C . ILE A 1 99 ? 11.489 -2.727 -8.242 1.00 92.56 99 ILE A C 1
ATOM 776 O O . ILE A 1 99 ? 10.775 -1.766 -8.532 1.00 92.56 99 ILE A O 1
ATOM 780 N N . GLU A 1 100 ? 12.816 -2.711 -8.314 1.00 92.38 100 GLU A N 1
ATOM 781 C CA . GLU A 1 100 ? 13.584 -1.577 -8.820 1.00 92.38 100 GLU A CA 1
ATOM 782 C C . GLU A 1 100 ? 13.574 -1.575 -10.357 1.00 92.38 100 GLU A C 1
ATOM 784 O O . GLU A 1 100 ? 14.423 -2.194 -11.000 1.00 92.38 100 GLU A O 1
ATOM 789 N N . SER A 1 101 ? 12.551 -0.967 -10.963 1.00 92.69 101 SER A N 1
ATOM 790 C CA . SER A 1 101 ? 12.383 -0.915 -12.420 1.00 92.69 101 SER A CA 1
ATOM 791 C C . SER A 1 101 ? 11.332 0.111 -12.851 1.00 92.69 101 SER A C 1
ATOM 793 O O . SER A 1 101 ? 10.530 0.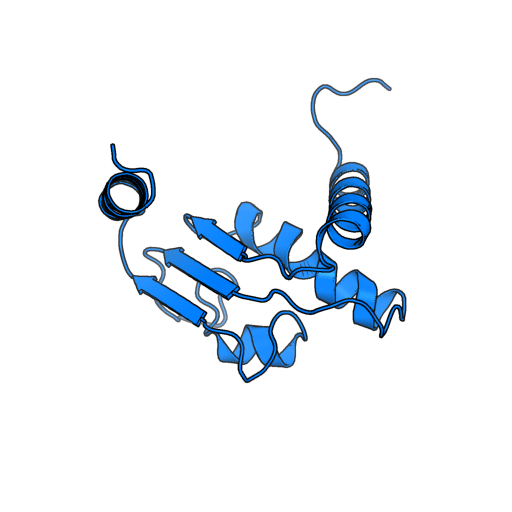582 -12.045 1.00 92.69 101 SER A O 1
ATOM 795 N N . ASP A 1 102 ? 11.293 0.403 -14.152 1.00 93.44 102 ASP A N 1
ATOM 796 C CA . ASP A 1 102 ? 10.233 1.204 -14.759 1.00 93.44 102 ASP A CA 1
ATOM 797 C C . ASP A 1 102 ? 8.899 0.430 -14.744 1.00 93.44 102 ASP A C 1
ATOM 799 O O . ASP A 1 102 ? 8.792 -0.715 -15.205 1.00 93.44 102 ASP A O 1
ATOM 803 N N . ALA A 1 103 ? 7.856 1.080 -14.227 1.00 94.94 103 ALA A N 1
ATOM 804 C CA . ALA A 1 103 ? 6.505 0.537 -14.148 1.00 94.94 103 ALA A CA 1
ATOM 805 C C . ALA A 1 103 ? 5.938 0.108 -15.508 1.00 94.94 103 ALA A C 1
ATOM 807 O O . ALA A 1 103 ? 5.205 -0.879 -15.574 1.00 94.94 103 ALA A O 1
ATOM 808 N N . THR A 1 104 ? 6.284 0.813 -16.584 1.00 96.00 104 THR A N 1
ATOM 809 C CA . THR A 1 104 ? 5.814 0.524 -17.946 1.00 96.00 104 THR A CA 1
ATOM 810 C C . THR A 1 104 ? 6.369 -0.787 -18.500 1.00 96.00 104 THR A C 1
ATOM 812 O O . THR A 1 104 ? 5.765 -1.364 -19.401 1.00 96.00 104 THR A O 1
ATOM 815 N N . ILE A 1 105 ? 7.468 -1.294 -17.932 1.00 96.25 105 ILE A N 1
ATOM 816 C CA . ILE A 1 105 ? 8.044 -2.597 -18.275 1.00 96.25 105 ILE A CA 1
ATOM 817 C C . ILE A 1 105 ? 7.426 -3.686 -17.397 1.00 96.25 105 ILE A C 1
ATOM 819 O O . ILE A 1 105 ? 6.943 -4.697 -17.904 1.00 96.25 105 ILE A O 1
ATOM 823 N N . VAL A 1 106 ? 7.441 -3.495 -16.074 1.00 96.88 106 VAL A N 1
ATOM 824 C CA . VAL A 1 106 ? 7.139 -4.589 -15.139 1.00 96.88 106 VAL A CA 1
ATOM 825 C C . VAL A 1 106 ? 5.647 -4.759 -14.862 1.00 96.88 106 VAL A C 1
ATOM 827 O O . VAL A 1 106 ? 5.181 -5.897 -14.776 1.00 96.88 106 VAL A O 1
ATOM 830 N N . ALA A 1 107 ? 4.874 -3.675 -14.740 1.00 96.56 107 ALA A N 1
ATOM 831 C CA . ALA A 1 107 ? 3.454 -3.789 -14.400 1.00 96.56 107 ALA A CA 1
ATOM 832 C C . ALA A 1 107 ? 2.658 -4.606 -15.440 1.00 96.56 107 ALA A C 1
ATOM 834 O O . A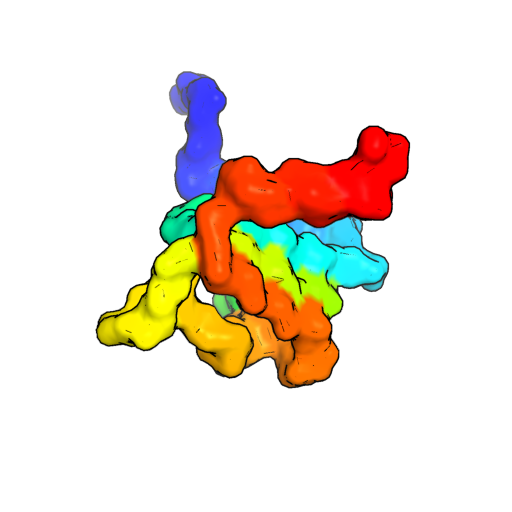LA A 1 107 ? 1.908 -5.490 -15.019 1.00 96.56 107 ALA A O 1
ATOM 835 N N . PRO A 1 108 ? 2.853 -4.427 -16.768 1.00 97.00 108 PRO A N 1
ATOM 836 C CA . PRO A 1 108 ? 2.181 -5.265 -17.760 1.00 97.00 108 PRO A CA 1
ATOM 837 C C . PRO A 1 108 ? 2.527 -6.752 -17.639 1.00 97.00 108 PRO A C 1
ATOM 839 O O . PRO A 1 108 ? 1.641 -7.585 -17.788 1.00 97.00 108 PRO A O 1
ATOM 842 N N . LEU A 1 109 ? 3.782 -7.099 -17.328 1.00 97.19 109 LEU A N 1
ATOM 843 C CA . LEU A 1 109 ? 4.209 -8.495 -17.171 1.00 97.19 109 LEU A CA 1
ATOM 844 C C . LEU A 1 109 ? 3.564 -9.158 -15.949 1.00 97.19 109 LEU A C 1
ATOM 846 O O . LEU A 1 109 ? 3.109 -10.298 -16.032 1.00 97.19 109 LEU A O 1
ATOM 850 N N . ILE A 1 110 ? 3.493 -8.439 -14.825 1.00 96.38 110 ILE A N 1
ATOM 851 C CA . ILE A 1 110 ? 2.820 -8.921 -13.612 1.00 96.38 110 ILE A CA 1
ATOM 852 C C . ILE A 1 110 ? 1.333 -9.132 -13.885 1.00 96.38 110 ILE A C 1
ATOM 854 O O . ILE A 1 110 ? 0.790 -10.180 -13.542 1.00 96.38 110 ILE A O 1
ATOM 858 N N . PHE A 1 111 ? 0.672 -8.157 -14.510 1.00 95.94 111 PHE A N 1
ATOM 859 C CA . PHE A 1 111 ? -0.754 -8.259 -14.805 1.00 95.94 111 PHE A CA 1
ATOM 860 C C . PHE A 1 111 ? -1.057 -9.357 -15.818 1.00 95.94 111 PHE A C 1
ATOM 862 O O . PHE A 1 111 ? -2.014 -10.090 -15.603 1.00 95.94 111 PHE A O 1
ATOM 869 N N . ALA A 1 112 ? -0.220 -9.540 -16.841 1.00 97.44 112 ALA A N 1
ATOM 870 C CA . ALA A 1 112 ? -0.374 -10.645 -17.781 1.00 97.44 112 ALA A CA 1
ATOM 871 C C . ALA A 1 112 ? -0.328 -12.007 -17.075 1.00 97.44 112 ALA A C 1
ATOM 873 O O . ALA A 1 112 ? -1.178 -12.856 -17.318 1.00 97.44 112 ALA A O 1
ATOM 874 N N . TYR A 1 113 ? 0.612 -12.184 -16.142 1.00 96.44 113 TYR A N 1
ATOM 875 C CA . TYR A 1 113 ? 0.735 -13.425 -15.380 1.00 96.44 113 TYR A CA 1
ATOM 876 C C . TYR A 1 113 ? -0.398 -13.637 -14.361 1.00 96.44 113 TYR A C 1
ATOM 878 O O . TYR A 1 113 ? -0.830 -14.764 -14.156 1.00 96.44 113 TYR A O 1
ATOM 886 N N . LEU A 1 114 ? -0.862 -12.579 -13.688 1.00 95.31 114 LEU A N 1
ATOM 887 C CA . LEU A 1 114 ? -1.879 -12.691 -12.632 1.00 95.31 114 LEU A CA 1
ATOM 888 C C . LEU A 1 114 ? -3.316 -12.742 -13.157 1.00 95.31 114 LEU A C 1
ATOM 890 O O . LEU A 1 114 ? -4.185 -13.284 -12.478 1.00 95.31 114 LEU A O 1
ATOM 894 N N . LEU A 1 115 ? -3.577 -12.114 -14.303 1.00 95.38 115 LEU A N 1
ATOM 895 C CA . LEU A 1 115 ? -4.917 -11.966 -14.871 1.00 95.38 115 LEU A CA 1
ATOM 896 C C . LEU A 1 115 ? -5.164 -12.902 -16.064 1.00 95.38 115 LEU A C 1
ATOM 898 O O . LEU A 1 115 ? -6.196 -12.757 -16.715 1.00 95.38 115 LEU A O 1
ATOM 902 N N . ASP A 1 116 ? -4.239 -13.829 -16.343 1.00 89.94 116 ASP A N 1
ATOM 903 C CA . ASP A 1 116 ? -4.276 -14.750 -17.488 1.00 89.94 116 ASP A CA 1
ATOM 904 C C . ASP A 1 116 ? -4.555 -14.028 -18.828 1.00 89.94 116 ASP A C 1
ATOM 906 O O . ASP A 1 116 ? -5.436 -14.431 -19.595 1.00 89.94 116 ASP A O 1
ATOM 910 N N . MET A 1 117 ? -3.836 -12.925 -19.093 1.00 70.69 117 MET A N 1
ATOM 911 C CA . MET A 1 117 ? -3.992 -12.118 -20.323 1.00 70.69 117 MET A CA 1
ATOM 912 C C . MET A 1 117 ? -3.117 -12.585 -21.485 1.00 70.69 117 MET A C 1
ATOM 914 O O . MET A 1 117 ? -1.986 -13.064 -21.241 1.00 70.69 117 MET A O 1
#